Protein AF-A0A7C6YPE7-F1 (afdb_monomer)

Structure (mmCIF, N/CA/C/O backbone):
data_AF-A0A7C6YPE7-F1
#
_entry.id   AF-A0A7C6YPE7-F1
#
loop_
_atom_site.group_PDB
_atom_site.id
_atom_site.type_symbol
_atom_site.label_atom_id
_atom_site.label_alt_id
_atom_site.label_comp_id
_atom_site.label_asym_id
_atom_site.label_entity_id
_atom_site.label_seq_id
_atom_site.pdbx_PDB_ins_code
_atom_site.Cartn_x
_atom_site.Cartn_y
_atom_site.Cartn_z
_atom_site.occupancy
_atom_site.B_iso_or_equiv
_atom_site.auth_seq_id
_atom_site.auth_comp_id
_atom_site.auth_asym_id
_atom_site.auth_atom_id
_atom_site.pdbx_PDB_model_num
ATOM 1 N N . MET A 1 1 ? -19.368 3.237 -3.399 1.00 63.38 1 MET A N 1
ATOM 2 C CA . MET A 1 1 ? -18.183 2.868 -2.599 1.00 63.38 1 MET A CA 1
ATOM 3 C C . MET A 1 1 ? -16.952 3.373 -3.331 1.00 63.38 1 MET A C 1
ATOM 5 O O . MET A 1 1 ? -16.771 2.983 -4.480 1.00 63.38 1 MET A O 1
ATOM 9 N N . MET A 1 2 ? -16.186 4.292 -2.741 1.00 84.19 2 MET A N 1
ATOM 10 C CA . MET A 1 2 ? -15.005 4.872 -3.391 1.00 84.19 2 MET A CA 1
ATOM 11 C C . MET A 1 2 ? -13.793 3.963 -3.160 1.00 84.19 2 MET A C 1
ATOM 13 O O . MET A 1 2 ? -13.560 3.531 -2.033 1.00 84.19 2 MET A O 1
ATOM 17 N N . ARG A 1 3 ? -13.068 3.641 -4.237 1.00 89.31 3 ARG A N 1
ATOM 18 C CA . ARG A 1 3 ? -11.839 2.838 -4.206 1.00 89.31 3 ARG A CA 1
ATOM 19 C C . ARG A 1 3 ? -10.652 3.723 -4.556 1.00 89.31 3 ARG A C 1
ATOM 21 O O . ARG A 1 3 ? -10.725 4.455 -5.541 1.00 89.31 3 ARG A O 1
ATOM 28 N N . ILE A 1 4 ? -9.597 3.653 -3.753 1.00 93.44 4 ILE A N 1
ATOM 29 C CA . ILE A 1 4 ? -8.383 4.459 -3.898 1.00 93.44 4 ILE A CA 1
ATOM 30 C C . ILE A 1 4 ? -7.248 3.540 -4.344 1.00 93.44 4 ILE A C 1
ATOM 32 O O . ILE A 1 4 ? -6.984 2.529 -3.696 1.00 93.44 4 ILE A O 1
ATOM 36 N N . PHE A 1 5 ? -6.585 3.901 -5.442 1.00 93.56 5 PHE A N 1
ATOM 37 C CA . PHE A 1 5 ? -5.359 3.246 -5.889 1.00 93.56 5 PHE A CA 1
ATOM 38 C C . PHE A 1 5 ? -4.180 4.153 -5.544 1.00 93.56 5 PHE A C 1
ATOM 40 O O . PHE A 1 5 ? -4.051 5.238 -6.110 1.00 93.56 5 PHE A O 1
ATOM 47 N N . LEU A 1 6 ? -3.377 3.748 -4.565 1.00 91.12 6 LEU A N 1
ATOM 48 C CA . LEU A 1 6 ? -2.254 4.529 -4.055 1.00 91.12 6 LEU A CA 1
ATOM 49 C C . LEU A 1 6 ? -0.945 3.951 -4.594 1.00 91.12 6 LEU A C 1
ATOM 51 O O . LEU A 1 6 ? -0.611 2.806 -4.292 1.00 91.12 6 LEU A O 1
ATOM 55 N N . VAL A 1 7 ? -0.203 4.737 -5.370 1.00 91.88 7 VAL A N 1
ATOM 56 C CA . VAL A 1 7 ? 1.089 4.329 -5.934 1.00 91.88 7 VAL A CA 1
ATOM 57 C C . VAL A 1 7 ? 2.123 5.395 -5.621 1.00 91.88 7 VAL A C 1
ATOM 59 O O . VAL A 1 7 ? 1.938 6.549 -5.995 1.00 91.88 7 VAL A O 1
ATOM 62 N N . ASP A 1 8 ? 3.179 4.998 -4.924 1.00 91.75 8 ASP A N 1
ATOM 63 C CA . ASP A 1 8 ? 4.294 5.860 -4.528 1.00 91.75 8 ASP A CA 1
ATOM 64 C C . ASP A 1 8 ? 5.517 4.966 -4.236 1.00 91.75 8 ASP A C 1
ATOM 66 O O . ASP A 1 8 ? 5.340 3.831 -3.789 1.00 91.75 8 ASP A O 1
ATOM 70 N N . ASP A 1 9 ? 6.741 5.406 -4.525 1.00 88.25 9 ASP A N 1
ATOM 71 C CA . ASP A 1 9 ? 7.964 4.615 -4.314 1.00 88.25 9 ASP A CA 1
ATOM 72 C C . ASP A 1 9 ? 8.431 4.616 -2.845 1.00 88.25 9 ASP A C 1
ATOM 74 O O . ASP A 1 9 ? 9.175 3.727 -2.404 1.00 88.25 9 ASP A O 1
ATOM 78 N N . GLU A 1 10 ? 7.923 5.535 -2.024 1.00 93.75 10 GLU A N 1
ATOM 79 C CA . GLU A 1 10 ? 8.194 5.579 -0.595 1.00 93.75 10 GLU A CA 1
ATOM 80 C C . GLU A 1 10 ? 7.314 4.596 0.195 1.00 93.75 10 GLU A C 1
ATOM 82 O O . GLU A 1 10 ? 6.225 4.893 0.693 1.00 93.75 10 GLU A O 1
ATOM 87 N N . LYS A 1 11 ? 7.840 3.390 0.428 1.00 89.25 11 LYS A N 1
ATOM 88 C CA . LYS A 1 11 ? 7.139 2.310 1.152 1.00 89.25 11 LYS A CA 1
ATOM 89 C C . LYS A 1 11 ? 6.535 2.712 2.506 1.00 89.25 11 LYS A C 1
ATOM 91 O O . LYS A 1 11 ? 5.486 2.183 2.881 1.00 89.25 11 LYS A O 1
ATOM 96 N N . LEU A 1 12 ? 7.213 3.560 3.286 1.00 94.00 12 LEU A N 1
ATOM 97 C CA . LEU A 1 12 ? 6.705 3.990 4.596 1.00 94.00 12 LEU A CA 1
ATOM 98 C C . LEU A 1 12 ? 5.513 4.937 4.453 1.00 94.00 12 LEU A C 1
ATOM 100 O O . LEU A 1 12 ? 4.546 4.794 5.202 1.00 94.00 12 LEU A O 1
ATOM 104 N N . PHE A 1 13 ? 5.560 5.834 3.470 1.00 94.25 13 PHE A N 1
ATOM 105 C CA . PHE A 1 13 ? 4.465 6.738 3.151 1.00 94.25 13 PHE A CA 1
ATOM 106 C C . PHE 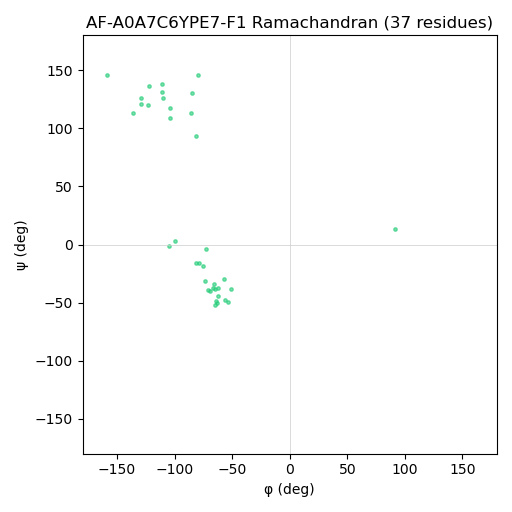A 1 13 ? 3.230 5.957 2.699 1.00 94.25 13 PHE A C 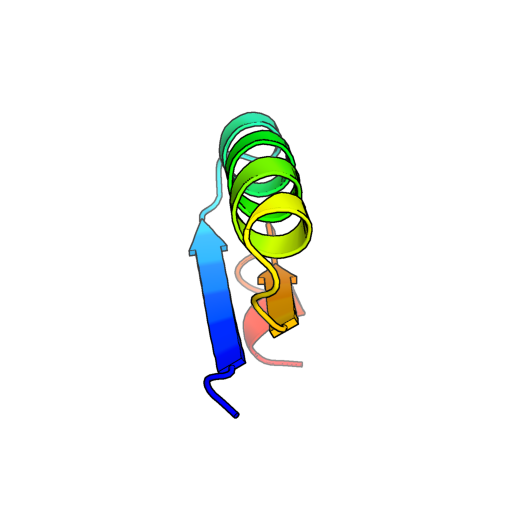1
ATOM 108 O O . PHE A 1 13 ? 2.165 6.097 3.301 1.00 94.25 13 PHE A O 1
ATOM 115 N N . VAL A 1 14 ? 3.403 5.034 1.745 1.00 94.44 14 VAL A N 1
ATOM 116 C CA . VAL A 1 14 ? 2.328 4.157 1.257 1.00 94.44 14 VAL A CA 1
ATOM 117 C C . VAL A 1 14 ? 1.656 3.410 2.406 1.00 94.44 14 VAL A C 1
ATOM 119 O O . VAL A 1 14 ? 0.437 3.432 2.537 1.00 94.44 14 VAL A O 1
ATOM 122 N N . LYS A 1 15 ? 2.441 2.779 3.287 1.00 93.62 15 LYS A N 1
ATOM 123 C CA . LYS A 1 15 ? 1.892 2.044 4.435 1.00 93.62 15 LYS A CA 1
ATOM 124 C C . LYS A 1 15 ? 1.129 2.941 5.406 1.00 93.62 15 LYS A C 1
ATOM 126 O O . LYS A 1 15 ? 0.069 2.538 5.880 1.00 93.62 15 LYS A O 1
ATOM 131 N N . GLY A 1 16 ? 1.677 4.113 5.725 1.00 96.88 16 GLY A N 1
ATOM 132 C CA . GLY A 1 16 ? 1.049 5.054 6.649 1.00 96.88 16 GLY A CA 1
ATOM 133 C C . GLY A 1 16 ? -0.279 5.573 6.108 1.00 96.88 16 GLY A C 1
ATOM 134 O O . GLY A 1 16 ? -1.292 5.517 6.800 1.00 96.88 16 GLY A O 1
ATOM 135 N N . LEU A 1 17 ? -0.288 6.009 4.849 1.00 96.38 17 LEU A N 1
ATOM 136 C CA . LEU A 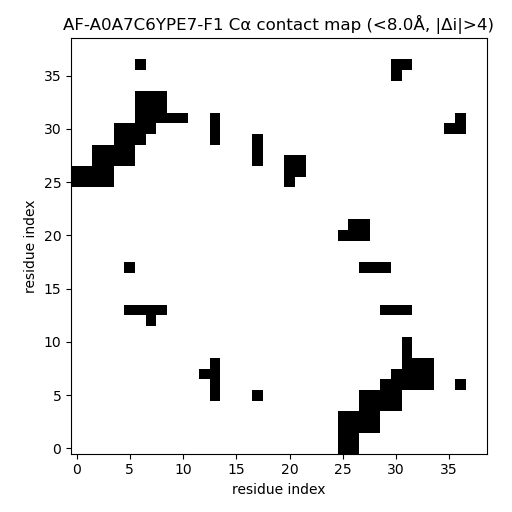1 17 ? -1.475 6.567 4.214 1.00 96.38 17 LEU A CA 1
ATOM 137 C C . LEU A 1 17 ? -2.560 5.507 3.972 1.00 96.38 17 LEU A C 1
ATOM 139 O O . LEU A 1 17 ? -3.729 5.782 4.234 1.00 96.38 17 LEU A O 1
ATOM 143 N N . THR A 1 18 ? -2.193 4.285 3.565 1.00 95.75 18 THR A N 1
ATOM 144 C CA . THR A 1 18 ? -3.146 3.166 3.454 1.00 95.75 18 THR A CA 1
ATOM 145 C C . THR A 1 18 ? -3.853 2.907 4.783 1.00 95.75 18 THR A C 1
ATOM 147 O O . THR A 1 18 ? -5.078 2.855 4.810 1.00 95.75 18 THR A O 1
ATOM 150 N N . ALA A 1 19 ? -3.113 2.829 5.894 1.00 96.69 19 ALA A N 1
ATOM 151 C CA . ALA A 1 19 ? -3.703 2.572 7.208 1.00 96.69 19 ALA A CA 1
ATOM 152 C C . ALA A 1 19 ? -4.676 3.679 7.655 1.00 96.69 19 ALA A C 1
ATOM 154 O O . ALA A 1 19 ? -5.703 3.388 8.266 1.00 96.69 19 ALA A O 1
ATOM 155 N N . ILE A 1 20 ? -4.368 4.944 7.345 1.00 97.19 20 ILE A N 1
ATOM 15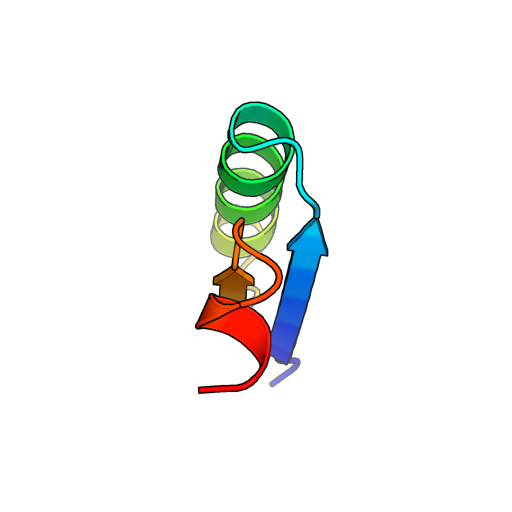6 C CA . ILE A 1 20 ? -5.247 6.085 7.643 1.00 97.19 20 ILE A CA 1
ATOM 157 C C . ILE A 1 20 ? -6.548 5.970 6.842 1.00 97.19 20 ILE A C 1
ATOM 159 O O . ILE A 1 20 ? -7.632 6.004 7.419 1.00 97.19 20 ILE A O 1
ATOM 163 N N . LEU A 1 21 ? -6.445 5.779 5.528 1.00 95.62 21 LEU A N 1
ATOM 164 C CA . LEU A 1 21 ? -7.597 5.730 4.628 1.00 95.62 21 LEU A CA 1
ATOM 165 C C . LEU A 1 21 ? -8.490 4.504 4.882 1.00 95.62 21 LEU A C 1
ATOM 167 O O . LEU A 1 21 ? -9.714 4.606 4.831 1.00 95.62 21 LEU A O 1
ATOM 171 N N . GLU A 1 22 ? -7.908 3.348 5.200 1.00 95.25 22 GLU A N 1
ATOM 172 C CA . GLU A 1 22 ? -8.682 2.163 5.589 1.00 95.25 22 GLU A CA 1
ATOM 173 C C . GLU A 1 22 ? -9.445 2.385 6.903 1.00 95.25 22 GLU A C 1
ATOM 175 O O . GLU A 1 22 ? -10.603 1.980 7.012 1.00 95.25 22 GLU A O 1
ATOM 180 N N . ASN A 1 23 ? -8.843 3.077 7.878 1.00 96.44 23 ASN A N 1
ATOM 181 C CA . ASN A 1 23 ? -9.507 3.443 9.134 1.00 96.44 23 ASN A CA 1
ATOM 182 C C . ASN A 1 23 ? -10.669 4.430 8.907 1.00 96.44 23 ASN A C 1
ATOM 184 O O . ASN A 1 23 ? -11.712 4.331 9.548 1.00 96.44 23 ASN A O 1
ATOM 188 N N . GLU A 1 24 ? -10.540 5.329 7.930 1.00 95.88 24 GLU A N 1
ATOM 189 C CA . GLU A 1 24 ? -11.628 6.219 7.497 1.00 95.88 24 GLU A CA 1
ATOM 190 C C . GLU A 1 24 ? -12.737 5.499 6.699 1.00 95.88 24 GLU A C 1
ATOM 192 O O . GLU A 1 24 ? -13.765 6.097 6.377 1.00 95.88 24 GLU A O 1
ATOM 197 N N . GLY A 1 25 ? -12.575 4.202 6.411 1.00 95.00 25 GLY A N 1
ATOM 198 C CA . GLY A 1 25 ? -13.574 3.370 5.738 1.00 95.00 25 GLY A CA 1
ATOM 199 C C . GLY A 1 25 ? -13.435 3.322 4.215 1.00 95.00 25 GLY A C 1
ATOM 200 O O . GLY A 1 25 ? -14.349 2.850 3.528 1.00 95.00 25 GLY A O 1
ATOM 201 N N . PHE A 1 26 ? -12.312 3.787 3.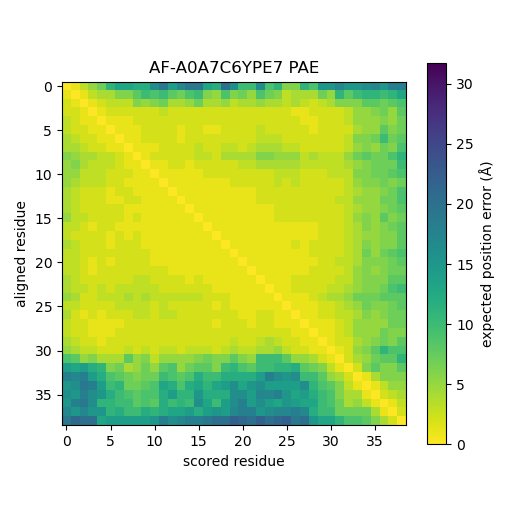664 1.00 95.81 26 PHE A N 1
ATOM 202 C CA . PHE A 1 26 ? -12.020 3.646 2.241 1.00 95.81 26 PHE A CA 1
ATOM 203 C C . PHE A 1 26 ? -11.500 2.248 1.915 1.00 95.81 26 PHE A C 1
ATOM 205 O O . PHE A 1 26 ? -10.765 1.627 2.677 1.00 95.81 26 PHE A O 1
ATOM 212 N N . GLN A 1 27 ? -11.845 1.763 0.724 1.00 94.44 27 GLN A N 1
ATOM 213 C CA . GLN A 1 27 ? -11.176 0.601 0.151 1.00 94.44 27 GLN A CA 1
ATOM 214 C C . GLN A 1 27 ? -9.928 1.074 -0.588 1.00 94.44 27 GLN A C 1
ATOM 216 O O . GLN A 1 27 ? -10.037 1.761 -1.607 1.00 94.44 27 GLN A O 1
ATOM 221 N N . VAL A 1 28 ? -8.757 0.705 -0.080 1.00 95.00 28 VAL A N 1
ATOM 222 C CA . VAL A 1 28 ? -7.466 1.123 -0.629 1.00 95.00 28 VAL A CA 1
ATOM 223 C C . VAL A 1 28 ? -6.770 -0.073 -1.261 1.00 95.00 28 VAL A C 1
ATOM 225 O O . VAL A 1 28 ? -6.774 -1.181 -0.735 1.00 95.00 28 VAL A O 1
ATOM 228 N N . THR A 1 29 ? -6.165 0.132 -2.420 1.00 94.12 29 THR A N 1
ATOM 229 C CA . THR A 1 29 ? -5.210 -0.803 -3.009 1.00 94.12 29 THR A CA 1
ATOM 230 C C . THR A 1 29 ? -3.928 -0.034 -3.238 1.00 94.12 29 THR A C 1
ATOM 232 O O . THR A 1 29 ? -3.929 0.981 -3.929 1.00 94.12 29 THR A O 1
ATOM 235 N N . SER A 1 30 ? -2.848 -0.478 -2.604 1.00 91.69 30 SER A N 1
A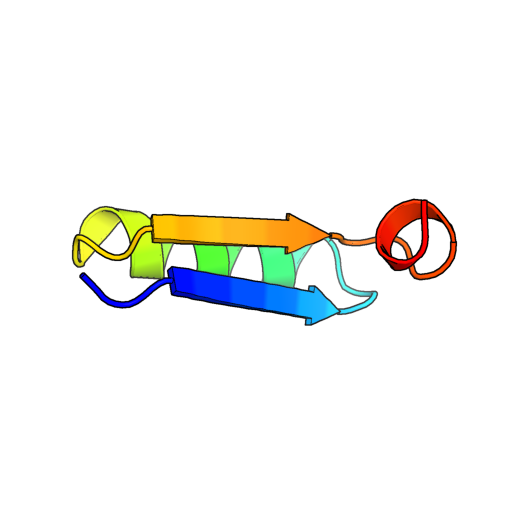TOM 236 C CA . SER A 1 30 ? -1.601 0.273 -2.582 1.00 91.69 30 SER A CA 1
ATOM 237 C C . SER A 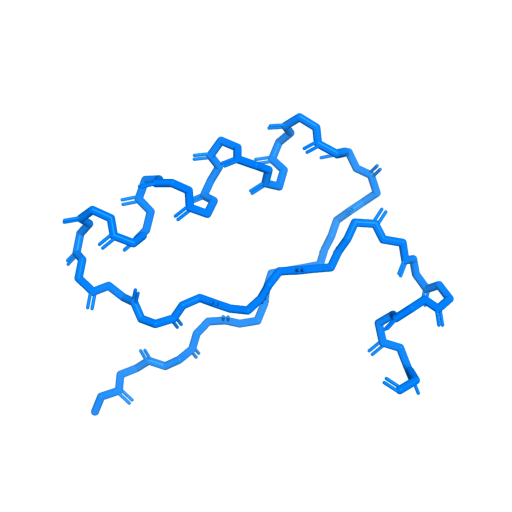1 30 ? -0.443 -0.521 -3.156 1.00 91.69 30 SER A C 1
ATOM 239 O O . SER A 1 30 ? -0.257 -1.685 -2.791 1.00 91.69 30 SER A O 1
ATOM 241 N N . VAL A 1 31 ? 0.371 0.123 -3.986 1.00 89.88 31 VAL A N 1
ATOM 242 C CA . VAL A 1 31 ? 1.558 -0.475 -4.590 1.00 89.88 31 VAL A CA 1
ATOM 243 C C . VAL A 1 31 ? 2.755 0.439 -4.355 1.00 89.88 31 VAL A C 1
ATOM 245 O O . VAL A 1 31 ? 2.708 1.620 -4.667 1.00 89.88 31 VAL A O 1
ATOM 248 N N . PHE A 1 32 ? 3.821 -0.118 -3.781 1.00 81.56 32 PHE A N 1
ATOM 249 C CA . PHE A 1 32 ? 5.043 0.623 -3.437 1.00 81.56 32 PHE A CA 1
ATOM 250 C C . PHE A 1 32 ? 6.176 0.444 -4.463 1.00 81.56 32 PHE A C 1
ATOM 252 O O . PHE A 1 32 ? 7.308 0.853 -4.235 1.00 81.56 32 PHE A O 1
ATOM 259 N N . ASP A 1 33 ? 5.899 -0.280 -5.544 1.00 76.94 33 ASP A N 1
ATOM 260 C CA . ASP A 1 33 ? 6.872 -0.711 -6.541 1.00 76.94 33 ASP A CA 1
ATOM 261 C C . ASP A 1 33 ? 6.261 -0.475 -7.923 1.00 76.94 33 ASP A C 1
ATOM 263 O O . ASP A 1 33 ? 5.250 -1.091 -8.272 1.00 76.94 33 ASP A O 1
ATOM 267 N N . GLY A 1 34 ? 6.843 0.453 -8.686 1.00 60.12 34 GLY A N 1
ATOM 268 C CA . GLY A 1 34 ? 6.344 0.838 -10.006 1.00 60.12 34 GLY A CA 1
ATOM 269 C C . GLY A 1 34 ? 6.245 -0.339 -10.980 1.00 60.12 34 GLY A C 1
ATOM 270 O O . GLY A 1 34 ? 5.335 -0.360 -11.806 1.00 60.12 34 GLY A O 1
ATOM 271 N N . GLU A 1 35 ? 7.097 -1.362 -10.838 1.00 63.78 35 GLU A N 1
ATOM 272 C CA . GLU A 1 35 ? 7.021 -2.577 -11.659 1.00 63.78 35 GLU A CA 1
ATOM 273 C C . GLU A 1 35 ? 5.843 -3.474 -11.256 1.00 63.78 35 GLU A C 1
ATOM 275 O O . GLU A 1 35 ? 5.233 -4.118 -12.107 1.00 63.78 35 GLU A O 1
ATOM 280 N N . LYS A 1 36 ? 5.458 -3.475 -9.973 1.00 60.94 36 LYS A N 1
ATOM 281 C CA . LYS A 1 36 ? 4.283 -4.217 -9.483 1.00 60.94 36 LYS A CA 1
ATOM 282 C C . LYS A 1 36 ? 2.966 -3.483 -9.704 1.00 60.94 36 LYS A C 1
ATOM 284 O O . LYS A 1 36 ? 1.918 -4.105 -9.588 1.00 60.94 36 LYS A O 1
ATOM 289 N N . ALA A 1 37 ? 2.993 -2.180 -9.986 1.00 61.53 37 ALA A N 1
ATOM 290 C CA . ALA A 1 37 ? 1.779 -1.385 -10.188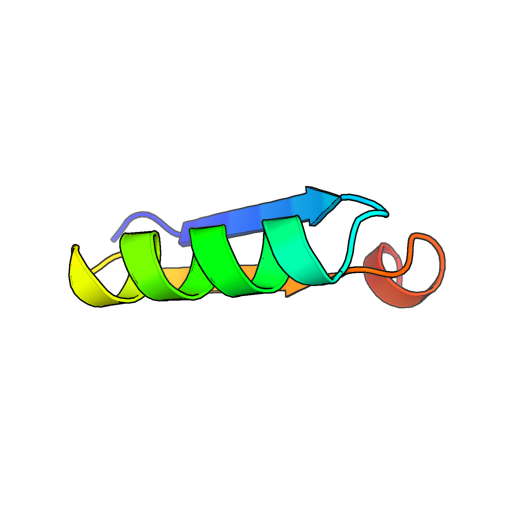 1.00 61.53 37 ALA A CA 1
ATOM 291 C C . ALA A 1 37 ? 1.119 -1.652 -11.551 1.00 61.53 37 ALA A C 1
ATOM 293 O O . ALA A 1 37 ? -0.057 -1.346 -11.735 1.00 61.53 37 ALA A O 1
ATOM 294 N N . LEU A 1 38 ? 1.879 -2.221 -12.491 1.00 63.66 38 LEU A N 1
ATOM 295 C CA . LEU A 1 38 ? 1.463 -2.509 -13.864 1.00 63.66 38 LEU A CA 1
ATOM 296 C C . LEU A 1 38 ? 1.183 -4.005 -14.119 1.00 63.66 38 LEU A C 1
ATOM 298 O O . LEU A 1 38 ? 0.839 -4.353 -15.249 1.00 63.66 38 LEU A O 1
ATOM 302 N N . GLY A 1 39 ? 1.363 -4.868 -13.108 1.00 54.44 39 GLY A N 1
ATOM 303 C CA . GLY A 1 39 ? 1.243 -6.332 -13.200 1.00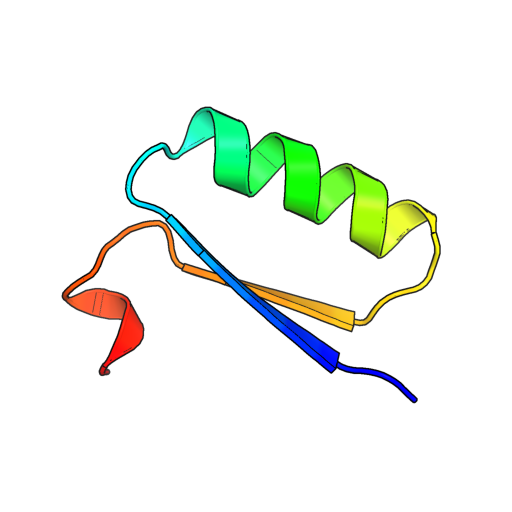 54.44 39 GLY A CA 1
ATOM 304 C C . GLY A 1 39 ? -0.087 -6.882 -12.706 1.00 54.44 39 GLY A C 1
ATOM 305 O O . GLY A 1 39 ? -0.482 -6.528 -11.574 1.00 54.44 39 GLY A O 1
#

Sequence (39 aa):
MMRIFLVDDEKLFVKGLTAILENEGFQVTSVFDGEKALG

Mean predicted aligned error: 4.62 Å

Nearest PDB structures (foldseek):
  4uhj-assembly2_C  TM=8.481E-01  e=1.214E-02  Escherichia coli K-12
  3eq2-assembly1_A  TM=8.486E-01  e=1.999E-02  Pseudomonas aeruginosa
  3f7a-assembly1_A  TM=8.469E-01  e=2.306E-02  Pseudomonas aeruginosa
  3f7a-assembly1_B  TM=8.579E-01  e=2.855E-02  Pseudomonas aeruginosa
  3a0u-assembly1_A  TM=7.979E-01  e=4.704E-02  Thermotoga maritima

Secondary structure (DSSP, 8-state):
--EEEEE-S-HHHHHHHHHHHHHTT-EEEEES-TTTTT-

Solvent-accessible surface area (backbone atoms only — not comparable to full-atom values): 2422 Å² total; per-residue (Å²): 135,69,74,45,80,47,75,45,74,52,55,66,57,49,54,54,52,47,55,53,42,45,72,75,70,40,50,70,48,75,36,50,41,79,77,63,66,79,106

Radius of gyration: 9.97 Å; Cα contacts (8 Å, |Δi|>4): 55; chains: 1; bounding box: 26×13×23 Å

Foldseek 3Di:
DDEEEAEELPPVVQVVVVVVCVVVVHHYDYDNDPVVSVD

pLDDT: mean 86.95, std 12.82, range [54.44, 97.19]